Protein AF-A0A9P1ARS5-F1 (afdb_monomer_lite)

Structure (mmCIF, N/CA/C/O backbone):
data_AF-A0A9P1ARS5-F1
#
_entry.id   AF-A0A9P1ARS5-F1
#
loop_
_atom_site.group_PDB
_atom_site.id
_atom_site.type_symbol
_atom_site.label_atom_id
_atom_site.label_alt_id
_atom_site.label_comp_id
_atom_site.label_asym_id
_atom_site.label_entity_id
_atom_site.label_seq_id
_atom_site.pdbx_PDB_ins_code
_atom_site.Cartn_x
_atom_site.Cartn_y
_atom_site.Cartn_z
_atom_site.occupancy
_atom_site.B_iso_or_equiv
_atom_site.auth_seq_id
_atom_site.auth_comp_id
_atom_site.auth_asym_id
_atom_site.auth_atom_id
_atom_site.pdbx_PDB_model_num
ATOM 1 N N . MET A 1 1 ? -13.484 18.250 22.144 1.00 34.53 1 MET A N 1
ATOM 2 C CA . MET A 1 1 ? -13.835 17.539 20.893 1.00 34.53 1 MET A CA 1
ATOM 3 C C . MET A 1 1 ? -12.603 17.498 20.001 1.00 34.53 1 MET A C 1
ATOM 5 O O . MET A 1 1 ? -12.190 18.542 19.518 1.00 34.53 1 MET A O 1
ATOM 9 N N . ALA A 1 2 ? -11.962 16.338 19.836 1.00 40.31 2 ALA A N 1
ATOM 10 C CA . ALA A 1 2 ? -10.837 16.216 18.910 1.00 40.31 2 ALA A CA 1
ATOM 11 C C . ALA A 1 2 ? -11.367 16.295 17.470 1.00 40.31 2 ALA A C 1
ATOM 13 O O . ALA A 1 2 ? -12.234 15.512 17.083 1.00 40.31 2 ALA A O 1
ATOM 14 N N . SER A 1 3 ? -10.878 17.263 16.694 1.00 41.12 3 SER A N 1
ATOM 15 C CA . SER A 1 3 ? -11.172 17.363 15.264 1.00 41.12 3 SER A CA 1
ATOM 16 C C . SER A 1 3 ? -10.826 16.036 14.582 1.00 41.12 3 SER A C 1
ATOM 18 O O . SER A 1 3 ? -9.693 15.554 14.681 1.00 41.12 3 SER A O 1
ATOM 20 N N . LYS A 1 4 ? -11.801 15.426 13.894 1.00 56.38 4 LYS A N 1
ATOM 21 C CA . LYS A 1 4 ? -11.544 14.313 12.973 1.00 56.38 4 LYS A CA 1
ATOM 22 C C . LYS A 1 4 ? -10.653 14.853 11.854 1.00 56.38 4 LYS A C 1
ATOM 24 O O . LYS A 1 4 ? -11.154 15.392 10.874 1.00 56.38 4 LYS A O 1
ATOM 29 N N . LYS A 1 5 ? -9.332 14.717 12.001 1.00 65.06 5 LYS A N 1
ATOM 30 C CA . LYS A 1 5 ? -8.377 15.042 10.934 1.00 65.06 5 LYS A CA 1
ATOM 31 C C . LYS A 1 5 ? -8.768 14.262 9.677 1.00 65.06 5 LYS A C 1
ATOM 33 O O . LYS A 1 5 ? -8.827 13.028 9.733 1.00 65.06 5 LYS A O 1
ATOM 38 N N . ALA A 1 6 ? -9.054 14.994 8.602 1.00 78.81 6 ALA A N 1
ATOM 39 C CA . ALA A 1 6 ? -9.419 14.455 7.300 1.00 78.81 6 ALA A CA 1
ATOM 40 C C . ALA A 1 6 ? -8.295 13.572 6.734 1.00 78.81 6 ALA A C 1
ATOM 42 O O . ALA A 1 6 ? -7.117 13.788 7.031 1.00 78.81 6 ALA A O 1
ATOM 43 N N . ILE A 1 7 ? -8.670 12.559 5.952 1.00 84.50 7 ILE A N 1
ATOM 44 C CA . ILE A 1 7 ? -7.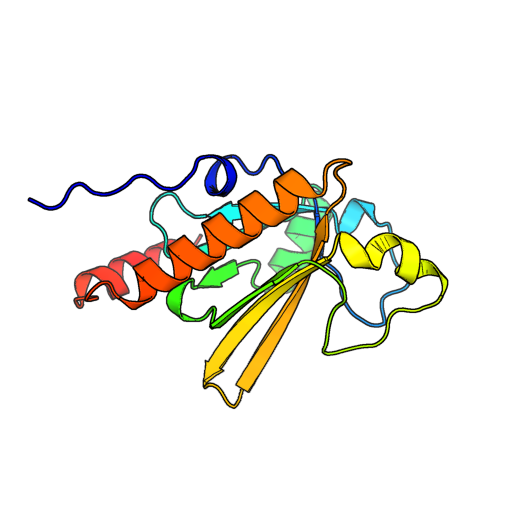714 11.709 5.235 1.00 84.50 7 ILE A CA 1
ATOM 45 C C . ILE A 1 7 ? -7.074 12.565 4.125 1.00 84.50 7 ILE A C 1
ATOM 47 O O . ILE A 1 7 ? -7.814 13.267 3.433 1.00 84.50 7 ILE A O 1
ATOM 51 N N . PRO A 1 8 ? -5.739 12.540 3.951 1.00 87.62 8 PRO A N 1
ATOM 52 C CA . PRO A 1 8 ? -5.079 13.213 2.834 1.00 87.62 8 PRO A CA 1
ATOM 53 C C . PRO A 1 8 ? -5.695 12.823 1.484 1.00 87.62 8 PRO A C 1
ATOM 55 O O . PRO A 1 8 ? -5.930 11.639 1.241 1.00 87.62 8 PRO A O 1
ATOM 58 N N . SER A 1 9 ? -5.927 13.798 0.599 1.00 87.94 9 SER A N 1
ATOM 59 C CA . SER A 1 9 ? -6.602 13.565 -0.689 1.00 87.94 9 SER A CA 1
ATOM 60 C C . SER A 1 9 ? -5.876 12.545 -1.562 1.00 87.94 9 SER A C 1
ATOM 62 O O . SER A 1 9 ? -6.539 11.687 -2.139 1.00 87.94 9 SER A O 1
ATOM 64 N N . CYS A 1 10 ? -4.536 12.558 -1.538 1.00 89.19 10 CYS A N 1
ATOM 65 C CA . CYS A 1 10 ? -3.681 11.617 -2.266 1.00 89.19 10 CYS A CA 1
ATOM 66 C C . CYS A 1 10 ? -3.937 10.144 -1.913 1.00 89.19 10 CYS A C 1
ATOM 68 O O . CYS A 1 10 ? -3.546 9.255 -2.661 1.00 89.19 10 CYS A O 1
ATOM 70 N N . LEU A 1 11 ? -4.574 9.870 -0.769 1.00 90.50 11 LEU A N 1
ATOM 71 C CA . LEU A 1 11 ? -4.960 8.524 -0.360 1.00 90.50 11 LEU A CA 1
ATOM 72 C C . LEU A 1 11 ? -6.383 8.152 -0.791 1.00 90.50 11 LEU A C 1
ATOM 74 O O . LEU A 1 11 ? -6.717 6.975 -0.766 1.00 90.50 11 LEU A O 1
ATOM 78 N N . THR A 1 12 ? -7.243 9.106 -1.150 1.00 89.38 12 THR A N 1
ATOM 79 C CA . THR A 1 12 ? -8.661 8.846 -1.465 1.00 89.38 12 THR A CA 1
ATOM 80 C C . THR A 1 12 ? -9.003 9.039 -2.939 1.00 89.38 12 THR A C 1
ATOM 82 O O . THR A 1 12 ? -9.924 8.398 -3.438 1.00 89.38 12 THR A O 1
ATOM 85 N N . ASP A 1 13 ? -8.283 9.901 -3.653 1.00 86.12 13 ASP A N 1
ATOM 86 C CA . ASP A 1 13 ? -8.558 10.230 -5.057 1.00 86.12 13 ASP A CA 1
ATOM 87 C C . ASP A 1 13 ? -8.230 9.082 -6.035 1.00 86.12 13 ASP A C 1
ATOM 89 O O . ASP A 1 13 ? -8.875 8.942 -7.076 1.00 86.12 13 ASP A O 1
ATOM 93 N N . GLY A 1 14 ? -7.294 8.200 -5.669 1.00 81.12 14 GLY A N 1
A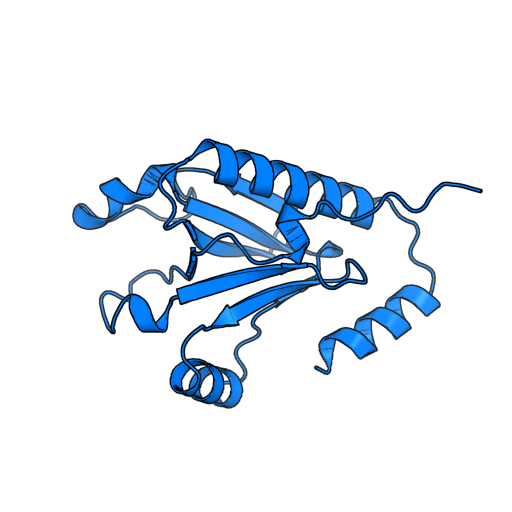TOM 94 C CA . GLY A 1 14 ? -6.829 7.112 -6.528 1.00 81.12 14 GLY A CA 1
ATOM 95 C C . GLY A 1 14 ? -6.100 7.610 -7.775 1.00 81.12 14 GLY A C 1
ATOM 96 O O . GLY A 1 14 ? -6.144 6.945 -8.814 1.00 81.12 14 GLY A O 1
ATOM 97 N N . GLU A 1 15 ? -5.473 8.787 -7.709 1.00 85.75 15 GLU A N 1
ATOM 98 C CA . GLU A 1 15 ? -4.774 9.378 -8.853 1.00 85.75 15 GLU A CA 1
ATOM 99 C C . GLU A 1 15 ? -3.527 8.584 -9.242 1.00 85.75 15 GLU A C 1
ATOM 101 O O . GLU A 1 15 ? -3.257 8.380 -10.436 1.00 85.75 15 GLU A O 1
ATOM 106 N N . LEU A 1 16 ? -2.790 8.093 -8.241 1.00 88.88 16 LEU A N 1
ATOM 107 C CA . LEU A 1 16 ? -1.575 7.326 -8.468 1.00 88.88 16 LEU A CA 1
ATOM 108 C C . LEU A 1 16 ? -1.901 5.965 -9.087 1.00 88.88 16 LEU A C 1
ATOM 110 O O . LEU A 1 16 ? -2.764 5.209 -8.631 1.00 88.88 16 LEU A O 1
ATOM 114 N N . ARG A 1 17 ? -1.177 5.657 -10.164 1.00 90.81 17 ARG A N 1
ATOM 115 C CA . ARG A 1 17 ? -1.333 4.422 -10.931 1.00 90.81 17 ARG A CA 1
ATOM 116 C C . ARG A 1 17 ? -0.172 3.506 -10.633 1.00 90.81 17 ARG A C 1
ATOM 118 O O . ARG A 1 17 ? 0.987 3.911 -10.725 1.00 90.81 17 ARG A O 1
ATOM 125 N N . PHE A 1 18 ? -0.509 2.263 -10.362 1.00 92.06 18 PHE A N 1
ATOM 126 C CA . PHE A 1 18 ? 0.453 1.227 -10.068 1.00 92.06 18 PHE A CA 1
ATOM 127 C C . PHE A 1 18 ? 0.182 0.027 -10.957 1.00 92.06 18 PHE A C 1
ATOM 129 O O . PHE A 1 18 ? -0.924 -0.123 -11.474 1.00 92.06 18 PHE A O 1
ATOM 136 N N . PHE A 1 19 ? 1.153 -0.862 -11.090 1.00 88.94 19 PHE A N 1
ATOM 137 C CA . PHE A 1 19 ? 0.826 -2.258 -11.337 1.00 88.94 19 PHE A CA 1
ATOM 138 C C . PHE A 1 19 ? 1.105 -3.081 -10.085 1.00 88.94 19 PHE A C 1
ATOM 140 O O . PHE A 1 19 ? 2.082 -2.826 -9.379 1.00 88.94 19 PHE A O 1
ATOM 147 N N . LYS A 1 20 ? 0.231 -4.042 -9.785 1.00 89.00 20 LYS A N 1
ATOM 148 C CA . LYS A 1 20 ? 0.466 -5.000 -8.702 1.00 89.00 20 LYS A CA 1
ATOM 149 C C . LYS A 1 20 ? 1.534 -5.991 -9.162 1.00 89.00 20 LYS A C 1
ATOM 151 O O . LYS A 1 20 ? 1.370 -6.634 -10.199 1.00 89.00 20 LYS A O 1
ATOM 156 N N . TYR A 1 21 ? 2.634 -6.063 -8.423 1.00 86.94 21 TYR A N 1
ATOM 157 C CA . TYR A 1 21 ? 3.755 -6.941 -8.736 1.00 86.94 21 TYR A CA 1
ATOM 158 C C . TYR A 1 21 ? 3.557 -8.294 -8.040 1.00 86.94 21 TYR A C 1
ATOM 160 O O . TYR A 1 21 ? 3.228 -8.350 -6.855 1.00 86.94 21 TYR A O 1
ATOM 168 N N . GLU A 1 22 ? 3.735 -9.377 -8.794 1.00 79.94 22 GLU A N 1
ATOM 169 C CA . GLU A 1 22 ? 3.638 -10.762 -8.326 1.00 79.94 22 GLU A CA 1
ATOM 170 C C . GLU A 1 22 ? 4.889 -11.504 -8.799 1.00 79.94 22 GLU A C 1
ATOM 172 O O . GLU A 1 22 ? 5.133 -11.590 -10.007 1.00 79.94 22 GLU A O 1
ATOM 177 N N . ASP A 1 23 ? 5.679 -12.000 -7.847 1.00 64.69 23 ASP A N 1
ATOM 178 C CA . ASP A 1 23 ? 6.953 -12.666 -8.114 1.00 64.69 23 ASP A CA 1
ATOM 179 C C . ASP A 1 23 ? 6.785 -13.852 -9.085 1.00 64.69 23 ASP A C 1
ATOM 181 O O . ASP A 1 23 ? 5.772 -14.556 -9.074 1.00 64.69 23 ASP A O 1
ATOM 185 N N . GLY A 1 24 ? 7.751 -14.033 -9.983 1.00 54.62 24 GLY A N 1
ATOM 186 C CA . GLY A 1 24 ? 7.773 -15.122 -10.964 1.00 54.62 24 GLY A CA 1
ATOM 187 C C . GLY A 1 24 ? 6.759 -15.034 -12.115 1.00 54.62 24 GLY A C 1
ATOM 188 O O . GLY A 1 24 ? 6.799 -15.869 -13.020 1.00 54.62 24 GLY A O 1
ATOM 189 N N . THR A 1 25 ? 5.872 -14.032 -12.158 1.00 53.47 25 THR A N 1
ATOM 190 C CA . THR A 1 25 ? 4.903 -13.886 -13.261 1.00 53.47 25 THR A CA 1
ATOM 191 C C . THR A 1 25 ? 5.421 -12.974 -14.374 1.00 53.47 25 THR A C 1
ATOM 193 O O . THR A 1 25 ? 4.997 -11.829 -14.531 1.00 53.47 25 THR A O 1
ATOM 196 N N . ASN A 1 26 ? 6.278 -13.531 -15.234 1.00 49.25 26 ASN A N 1
ATOM 197 C CA . ASN A 1 26 ? 6.684 -12.909 -16.505 1.00 49.25 26 ASN A CA 1
ATOM 198 C C . ASN A 1 26 ? 5.545 -12.812 -17.545 1.00 49.25 26 ASN A C 1
ATOM 200 O O . ASN A 1 26 ? 5.753 -12.350 -18.666 1.00 49.25 26 ASN A O 1
ATOM 204 N N . SER A 1 27 ? 4.339 -13.271 -17.220 1.00 48.69 27 SER A N 1
ATOM 205 C CA . SER A 1 27 ? 3.300 -13.566 -18.198 1.00 48.69 27 SER A CA 1
ATOM 206 C C . SER A 1 27 ? 2.015 -12.771 -17.951 1.00 48.69 27 SER A C 1
ATOM 208 O O . SER A 1 27 ? 1.546 -12.614 -16.825 1.00 48.69 27 SER A O 1
ATOM 210 N N . MET A 1 28 ? 1.467 -12.302 -19.075 1.00 46.25 28 MET A N 1
ATOM 211 C CA . MET A 1 28 ? 0.263 -11.492 -19.292 1.00 46.25 28 MET A CA 1
ATOM 212 C C . MET A 1 28 ? 0.399 -9.992 -19.007 1.00 46.25 28 MET A C 1
ATOM 214 O O . MET A 1 28 ? 0.555 -9.557 -17.870 1.00 46.25 28 MET A O 1
ATOM 218 N N . SER A 1 29 ? 0.370 -9.233 -20.113 1.00 56.50 29 SER A N 1
ATOM 219 C CA . SER A 1 29 ? 0.028 -7.812 -20.250 1.00 56.50 29 SER A CA 1
ATOM 220 C C . SER A 1 29 ? 0.115 -6.989 -18.958 1.00 56.50 29 SER A C 1
ATOM 222 O O . SER A 1 29 ? -0.745 -7.054 -18.083 1.00 56.50 29 SER A O 1
ATOM 224 N N . ARG A 1 30 ? 1.117 -6.101 -18.867 1.00 60.69 30 ARG A N 1
ATOM 225 C CA . ARG A 1 30 ? 1.231 -5.106 -17.778 1.00 60.69 30 ARG A CA 1
ATOM 226 C C . ARG A 1 30 ? -0.055 -4.286 -17.574 1.00 60.69 30 ARG A C 1
ATOM 228 O O . ARG A 1 30 ? -0.252 -3.737 -16.492 1.00 60.69 30 ARG A O 1
ATOM 235 N N . LEU A 1 31 ? -0.914 -4.195 -18.596 1.00 61.03 31 LEU A N 1
ATOM 236 C CA . LEU A 1 31 ? -2.196 -3.495 -18.525 1.00 61.03 31 LEU A CA 1
ATOM 237 C C . LEU A 1 31 ? -3.213 -4.219 -17.639 1.00 61.03 31 LEU A C 1
ATOM 239 O O . LEU A 1 31 ? -4.030 -3.563 -17.001 1.00 61.03 31 LEU A O 1
ATOM 243 N N . ASP A 1 32 ? -3.117 -5.538 -17.536 1.00 66.25 32 ASP A N 1
ATOM 244 C CA . ASP A 1 32 ? -4.056 -6.368 -16.783 1.00 66.25 32 ASP A CA 1
ATOM 245 C C . ASP A 1 32 ? -3.764 -6.263 -15.279 1.00 66.25 32 ASP A C 1
ATOM 247 O O . ASP A 1 32 ? -4.642 -6.418 -14.436 1.00 66.25 32 ASP A O 1
ATOM 251 N N . LYS A 1 33 ? -2.525 -5.899 -14.929 1.00 75.12 33 LYS A N 1
ATOM 252 C CA . LYS A 1 33 ? -2.066 -5.695 -13.550 1.00 75.12 33 LYS A CA 1
ATOM 253 C C . LYS A 1 33 ? -2.190 -4.240 -13.079 1.00 75.12 33 LYS A C 1
ATOM 255 O O . LYS A 1 33 ? -1.811 -3.948 -11.946 1.00 75.12 33 LYS A O 1
ATOM 260 N N . LEU A 1 34 ? -2.707 -3.328 -13.915 1.00 86.88 34 LEU A N 1
ATOM 261 C CA . LEU A 1 34 ? -2.898 -1.912 -13.573 1.00 86.88 34 LEU A CA 1
ATOM 262 C C . LEU A 1 34 ? -3.948 -1.742 -12.478 1.00 86.88 34 LEU A C 1
ATOM 264 O O . LEU A 1 34 ? -5.120 -2.081 -12.662 1.00 86.88 34 LEU A O 1
ATOM 268 N N . VAL A 1 35 ? -3.539 -1.105 -11.388 1.00 90.19 35 VAL A N 1
ATOM 269 C CA . VAL A 1 35 ? -4.381 -0.827 -10.233 1.00 90.19 35 VAL A CA 1
ATOM 270 C C . VAL A 1 35 ? -4.264 0.624 -9.771 1.00 90.19 35 VAL A C 1
ATOM 272 O O . VAL A 1 35 ? -3.269 1.313 -10.011 1.00 90.19 35 VAL A O 1
ATOM 275 N N . ARG A 1 36 ? -5.306 1.090 -9.085 1.00 90.88 36 ARG A N 1
ATOM 276 C CA . ARG A 1 36 ? -5.307 2.344 -8.322 1.00 90.88 36 ARG A CA 1
ATOM 277 C C . ARG A 1 36 ? -5.527 2.022 -6.859 1.00 90.88 36 ARG A C 1
ATOM 279 O O . ARG A 1 36 ? -6.465 1.289 -6.555 1.00 90.88 36 ARG A O 1
ATOM 286 N N . LEU A 1 37 ? -4.664 2.547 -5.996 1.00 92.19 37 LEU A N 1
ATOM 287 C CA . LEU A 1 37 ? -4.742 2.357 -4.550 1.00 92.19 37 LEU A CA 1
ATOM 288 C C . LEU A 1 37 ? -5.553 3.491 -3.932 1.00 92.19 37 LEU A C 1
ATOM 290 O O . LEU A 1 37 ? -5.347 4.653 -4.275 1.00 92.19 37 LEU A O 1
ATOM 294 N N . GLN A 1 38 ? -6.461 3.144 -3.026 1.00 92.25 38 GLN A N 1
ATOM 295 C CA . GLN A 1 38 ? -7.338 4.089 -2.346 1.00 92.25 38 GLN A CA 1
ATOM 296 C C . GLN A 1 38 ? -7.615 3.642 -0.909 1.00 92.25 38 GLN A C 1
ATOM 298 O O . GLN A 1 38 ? -7.623 2.455 -0.586 1.00 92.25 38 GLN A O 1
ATOM 303 N N . ILE A 1 39 ? -7.883 4.613 -0.048 1.00 90.06 39 ILE A N 1
ATOM 304 C CA . ILE A 1 39 ? -8.385 4.426 1.305 1.00 90.06 39 ILE A CA 1
ATOM 305 C C . ILE A 1 39 ? -9.896 4.631 1.296 1.00 90.06 39 ILE A C 1
ATOM 307 O O . ILE A 1 39 ? -10.413 5.544 0.650 1.00 90.06 39 ILE A O 1
ATOM 311 N N . ASP A 1 40 ? -10.615 3.772 2.015 1.00 82.75 40 ASP A N 1
ATOM 312 C CA . ASP A 1 40 ? -12.060 3.929 2.196 1.00 82.75 40 ASP A CA 1
ATOM 313 C C . ASP A 1 40 ? -12.379 5.252 2.929 1.00 82.75 40 ASP A C 1
ATOM 315 O O . ASP A 1 40 ? -11.642 5.632 3.846 1.00 82.75 40 ASP A O 1
ATOM 319 N N . PRO A 1 41 ? -13.471 5.974 2.589 1.00 77.88 41 PRO A N 1
ATOM 320 C CA . PRO A 1 41 ? -13.843 7.213 3.278 1.00 77.88 41 PRO A CA 1
ATOM 321 C C . PRO A 1 41 ? -13.941 7.066 4.802 1.00 77.88 41 PRO A C 1
ATOM 323 O O . PRO A 1 41 ? -13.766 8.039 5.539 1.00 77.88 41 PRO A O 1
ATOM 326 N N . LYS A 1 42 ? -14.198 5.846 5.295 1.00 80.44 42 LYS A N 1
ATOM 327 C CA . LYS A 1 42 ? -13.874 5.463 6.668 1.00 80.44 42 LYS A CA 1
ATOM 328 C C . LYS A 1 42 ? -12.558 4.679 6.623 1.00 80.44 42 LYS A C 1
ATOM 330 O O . LYS A 1 42 ? -12.532 3.625 6.005 1.00 80.44 42 LYS A O 1
ATOM 335 N N . PRO A 1 43 ? -11.478 5.125 7.287 1.00 79.25 43 PRO A N 1
ATOM 336 C CA . PRO A 1 43 ? -10.135 4.579 7.086 1.00 79.25 43 PRO A CA 1
ATOM 337 C C . PRO A 1 43 ? -9.970 3.208 7.762 1.00 79.25 43 PRO A C 1
ATOM 339 O O . PRO A 1 43 ? -9.281 3.054 8.765 1.00 79.25 43 PRO A O 1
ATOM 342 N N . TYR A 1 44 ? -10.651 2.195 7.239 1.00 85.12 44 TYR A N 1
ATOM 343 C CA . TYR A 1 44 ? -10.585 0.817 7.711 1.00 85.12 44 TYR A CA 1
ATOM 344 C C . TYR A 1 44 ? -9.695 -0.028 6.815 1.00 85.12 44 TYR A C 1
ATOM 346 O O . TYR A 1 44 ? -9.006 -0.927 7.304 1.00 85.12 44 TYR A O 1
ATOM 354 N N . ILE A 1 45 ? -9.727 0.252 5.512 1.00 90.44 45 ILE A N 1
ATOM 355 C CA . ILE A 1 45 ? -9.044 -0.528 4.491 1.00 90.44 45 ILE A CA 1
ATOM 356 C C . ILE A 1 45 ? -8.279 0.373 3.526 1.00 90.44 45 ILE A C 1
ATOM 358 O O . ILE A 1 45 ? -8.755 1.438 3.132 1.00 90.44 45 ILE A O 1
ATOM 362 N N . LEU A 1 46 ? -7.106 -0.109 3.135 1.00 93.62 46 LEU A N 1
ATOM 363 C CA . LEU A 1 46 ? -6.472 0.190 1.862 1.00 93.62 46 LEU A CA 1
ATOM 364 C C . LEU A 1 46 ? -7.016 -0.819 0.856 1.00 93.62 46 LEU A C 1
ATOM 366 O O . LEU A 1 46 ? -6.936 -2.016 1.108 1.00 93.62 46 LEU A O 1
ATOM 370 N N . TYR A 1 47 ? -7.553 -0.369 -0.265 1.00 91.69 47 TYR A N 1
ATOM 371 C CA . TYR A 1 47 ? -8.018 -1.243 -1.333 1.00 91.69 47 TYR A CA 1
ATOM 372 C C . TYR A 1 47 ? -7.428 -0.818 -2.667 1.00 91.69 47 TYR A C 1
ATOM 374 O O . TYR A 1 47 ? -6.944 0.304 -2.829 1.00 91.69 47 TYR A O 1
ATOM 382 N N . TRP A 1 48 ? -7.460 -1.729 -3.630 1.00 90.94 48 TRP A N 1
ATOM 383 C CA . TRP A 1 48 ? -7.078 -1.429 -4.995 1.00 90.94 48 TRP A CA 1
ATOM 384 C C . TRP A 1 48 ? -8.099 -1.962 -5.983 1.00 90.94 48 TRP A C 1
ATOM 386 O O . TRP A 1 48 ? -8.732 -2.995 -5.777 1.00 90.94 48 TRP A O 1
ATOM 396 N N . ARG A 1 49 ? -8.270 -1.229 -7.080 1.00 84.31 49 ARG A N 1
ATOM 397 C CA . ARG A 1 49 ? -9.176 -1.613 -8.165 1.00 84.31 49 ARG A CA 1
ATOM 398 C C . ARG A 1 49 ? -8.392 -1.783 -9.448 1.00 84.31 49 ARG A C 1
ATOM 400 O O . ARG A 1 49 ? -7.640 -0.883 -9.826 1.00 84.31 49 ARG A O 1
ATOM 407 N N . TYR A 1 50 ? -8.594 -2.920 -10.107 1.00 82.50 50 TYR A N 1
ATOM 408 C CA . TYR A 1 50 ? -8.080 -3.153 -11.450 1.00 82.50 50 TYR A CA 1
ATOM 409 C C . TYR A 1 50 ? -8.790 -2.229 -12.438 1.00 82.50 50 TYR A C 1
ATOM 411 O O . TYR A 1 50 ? -10.003 -2.026 -12.356 1.00 82.50 50 TYR A O 1
ATOM 419 N N . LYS A 1 51 ? -8.029 -1.640 -13.366 1.00 74.62 51 LYS A N 1
ATOM 420 C CA . LYS A 1 51 ? -8.606 -0.784 -14.413 1.00 74.62 51 LYS A CA 1
ATOM 421 C C . LYS A 1 51 ? -9.426 -1.603 -15.415 1.00 74.62 51 LYS A C 1
ATOM 423 O O . LYS A 1 51 ? -10.449 -1.125 -15.905 1.00 74.62 51 LYS A O 1
ATOM 428 N N . ASP A 1 52 ? -8.959 -2.806 -15.733 1.00 74.88 52 ASP A N 1
ATOM 429 C CA . ASP A 1 52 ? -9.624 -3.698 -16.673 1.00 74.88 52 ASP A CA 1
ATOM 430 C C . ASP A 1 52 ? -10.799 -4.426 -15.997 1.00 74.88 52 ASP A C 1
ATOM 432 O O . ASP A 1 52 ? -10.637 -5.100 -14.977 1.00 74.88 52 ASP A O 1
ATOM 436 N N . LYS A 1 53 ? -11.999 -4.290 -16.577 1.00 71.19 53 LYS A N 1
ATOM 437 C CA . LYS A 1 53 ? -13.233 -4.904 -16.065 1.00 71.19 53 LYS A CA 1
ATOM 438 C C . LYS A 1 53 ? -13.233 -6.429 -16.191 1.00 71.19 53 LYS A C 1
ATOM 440 O O . LYS A 1 53 ? -13.852 -7.089 -15.360 1.00 71.19 53 LYS A O 1
ATOM 445 N N . MET A 1 54 ? -12.584 -6.986 -17.212 1.00 74.19 54 MET A N 1
ATOM 446 C CA . MET A 1 54 ? -12.473 -8.435 -17.392 1.00 74.19 54 MET A CA 1
ATOM 447 C C . MET A 1 54 ? -11.533 -9.026 -16.349 1.00 74.19 54 MET A C 1
ATOM 449 O O . MET A 1 54 ? -11.873 -10.029 -15.727 1.00 74.19 54 MET A O 1
ATOM 453 N N . VAL A 1 55 ? -10.407 -8.358 -16.086 1.00 70.38 55 VAL A N 1
ATOM 454 C CA . VAL A 1 55 ? -9.480 -8.778 -15.027 1.00 70.38 55 VAL A CA 1
ATOM 455 C C . VAL A 1 55 ? -10.128 -8.638 -13.660 1.00 70.38 55 VAL A C 1
ATOM 457 O O . VAL A 1 55 ? -10.046 -9.562 -12.860 1.00 70.38 55 VAL A O 1
ATOM 460 N N . PHE A 1 56 ? -10.834 -7.531 -13.406 1.00 68.00 56 PHE A N 1
ATOM 461 C CA . PHE A 1 56 ? -11.599 -7.360 -12.175 1.00 68.00 56 PHE A CA 1
ATOM 462 C C . PHE A 1 56 ? -12.570 -8.527 -11.954 1.00 68.00 56 PHE A C 1
ATOM 464 O O . PHE A 1 56 ? -12.505 -9.163 -10.909 1.00 68.00 56 PHE A O 1
ATOM 471 N N . LYS A 1 57 ? -13.386 -8.877 -12.960 1.00 66.69 57 LYS A N 1
ATOM 472 C CA . LYS A 1 57 ? -14.315 -10.015 -12.878 1.00 66.69 57 LYS A CA 1
ATOM 473 C C . LYS A 1 57 ? -13.598 -11.348 -12.675 1.00 66.69 57 LYS A C 1
ATOM 475 O O . LYS A 1 57 ? -14.023 -12.137 -11.843 1.00 66.69 57 LYS A O 1
ATOM 480 N N . ALA A 1 58 ? -12.515 -11.610 -13.404 1.00 68.06 58 ALA A N 1
ATOM 481 C CA . ALA A 1 58 ? -11.749 -12.847 -13.253 1.00 68.06 58 ALA A CA 1
ATOM 482 C C . ALA A 1 58 ? -11.141 -12.978 -11.845 1.00 68.06 58 ALA A C 1
ATOM 484 O O . ALA A 1 58 ? -11.167 -14.054 -11.253 1.00 68.06 58 ALA A O 1
ATOM 485 N N . LYS A 1 59 ? -10.640 -11.870 -11.291 1.00 68.12 59 LYS A N 1
ATOM 486 C CA . LYS A 1 59 ? -10.040 -11.799 -9.953 1.00 68.12 59 LYS A CA 1
ATOM 487 C C . LYS A 1 59 ? -11.077 -11.858 -8.827 1.00 68.12 59 LYS A C 1
ATOM 489 O O . LYS A 1 59 ? -10.812 -12.422 -7.766 1.00 68.12 59 LYS A O 1
ATOM 494 N N . GLU A 1 60 ? -12.263 -11.307 -9.063 1.00 65.69 60 GLU A N 1
ATOM 495 C CA . GLU A 1 60 ? -13.426 -11.434 -8.183 1.00 65.69 60 GLU A CA 1
ATOM 496 C C . GLU A 1 60 ? -13.921 -12.888 -8.146 1.00 65.69 60 GLU A C 1
ATOM 498 O O . GLU A 1 60 ? -14.083 -13.454 -7.067 1.00 65.69 60 GLU A O 1
ATOM 503 N N . LEU A 1 61 ? -14.031 -13.538 -9.311 1.00 59.94 61 LEU A N 1
ATOM 504 C CA . LEU A 1 61 ? -14.348 -14.968 -9.427 1.00 59.94 61 LEU A CA 1
ATOM 505 C C . LEU A 1 61 ? -13.299 -15.860 -8.747 1.00 59.94 61 LEU A C 1
ATOM 507 O O . LEU A 1 61 ? -13.644 -16.913 -8.213 1.00 59.94 61 LEU A O 1
ATOM 511 N N . SER A 1 62 ? -12.030 -15.441 -8.718 1.00 60.81 62 SER A N 1
ATOM 512 C CA . SER A 1 62 ? -10.963 -16.155 -8.008 1.00 60.81 62 SER A CA 1
ATOM 513 C C . SER A 1 62 ? -10.885 -15.834 -6.508 1.00 60.81 62 SER A C 1
ATOM 515 O O . SER A 1 62 ? -9.921 -16.241 -5.859 1.00 60.81 62 SER A O 1
ATOM 517 N N . ASN A 1 63 ? -11.855 -15.103 -5.942 1.00 64.88 63 ASN A N 1
ATOM 518 C CA . ASN A 1 63 ? -11.883 -14.675 -4.536 1.00 64.88 63 ASN A CA 1
ATOM 519 C C . ASN A 1 63 ? -10.608 -13.934 -4.078 1.00 64.88 63 ASN A C 1
ATOM 521 O O . ASN A 1 63 ? -10.220 -14.002 -2.904 1.00 64.88 63 ASN A O 1
ATOM 525 N N . GLU A 1 64 ? -9.926 -13.221 -4.982 1.00 71.88 64 GLU A N 1
ATOM 526 C CA . GLU A 1 64 ? -8.725 -12.480 -4.604 1.00 71.88 64 GLU A CA 1
ATOM 527 C C . GLU A 1 64 ? -9.102 -11.234 -3.791 1.00 71.88 64 GLU A C 1
ATOM 529 O O . GLU A 1 64 ? -9.794 -10.331 -4.264 1.00 71.88 64 GLU A O 1
ATOM 534 N N . LYS A 1 65 ? -8.620 -11.163 -2.545 1.00 77.25 65 LYS A N 1
ATOM 535 C CA . LYS A 1 65 ? -8.844 -10.000 -1.679 1.00 77.25 65 LYS A CA 1
ATOM 536 C C . LYS A 1 65 ? -8.006 -8.819 -2.156 1.00 77.25 65 LYS A C 1
ATOM 538 O O . LYS A 1 65 ? -6.806 -8.765 -1.896 1.00 77.25 65 LYS A O 1
ATOM 543 N N . ASN A 1 66 ? -8.668 -7.843 -2.769 1.00 86.94 66 ASN A N 1
ATOM 544 C CA . ASN A 1 66 ? -8.046 -6.613 -3.261 1.00 86.94 66 ASN A CA 1
ATOM 545 C C . ASN A 1 66 ? -8.003 -5.490 -2.213 1.00 86.94 66 ASN A C 1
ATOM 547 O O . ASN A 1 66 ? -8.170 -4.312 -2.529 1.00 86.94 66 ASN A O 1
ATOM 551 N N . TYR A 1 67 ? -7.841 -5.863 -0.944 1.00 90.38 67 TYR A N 1
ATOM 552 C CA . TYR A 1 67 ? -7.806 -4.926 0.168 1.00 90.38 67 TYR A CA 1
ATOM 553 C C . TYR A 1 67 ? -6.978 -5.450 1.344 1.00 90.38 67 TYR A C 1
ATOM 555 O O . TYR A 1 67 ? -6.814 -6.654 1.549 1.00 90.38 67 TYR A O 1
ATOM 563 N N . LEU A 1 68 ? -6.498 -4.515 2.157 1.00 92.25 68 LEU A N 1
ATOM 564 C CA . LEU A 1 68 ? -5.781 -4.722 3.404 1.00 92.25 68 LEU A CA 1
ATOM 565 C C . LEU A 1 68 ? -6.405 -3.845 4.483 1.00 92.25 68 LEU A C 1
ATOM 567 O O . LEU A 1 68 ? -6.636 -2.657 4.278 1.00 92.25 68 LEU A O 1
ATOM 571 N N . TYR A 1 69 ? -6.649 -4.412 5.660 1.00 91.25 69 TYR A N 1
ATOM 572 C CA . TYR A 1 69 ? -7.057 -3.609 6.809 1.00 91.25 69 TYR A CA 1
ATOM 573 C C . TYR A 1 69 ? -5.884 -2.780 7.317 1.00 91.25 69 TYR A C 1
ATOM 575 O O . TYR A 1 69 ? -4.811 -3.333 7.553 1.00 91.25 69 TYR A O 1
ATOM 583 N N . LEU A 1 70 ? -6.108 -1.488 7.565 1.00 92.38 70 LEU A N 1
ATOM 584 C CA . LEU A 1 70 ? -5.043 -0.584 8.010 1.00 92.38 70 LEU A CA 1
ATOM 585 C C . LEU A 1 70 ? -4.412 -1.033 9.331 1.00 92.38 70 LEU A C 1
ATOM 587 O O . LEU A 1 70 ? -3.198 -0.979 9.480 1.00 92.38 70 LEU A O 1
ATOM 591 N N . GLU A 1 71 ? -5.205 -1.580 10.257 1.00 89.88 71 GLU A N 1
ATOM 592 C CA . GLU A 1 71 ? -4.698 -2.123 11.529 1.00 89.88 71 GLU A CA 1
ATOM 593 C C . GLU A 1 71 ? -3.674 -3.259 11.341 1.00 89.88 71 GLU A C 1
ATOM 595 O O . GLU A 1 71 ? -2.854 -3.509 12.220 1.00 89.88 71 GLU A O 1
ATOM 600 N N . ARG A 1 72 ? -3.740 -3.971 10.207 1.00 91.94 72 ARG A N 1
ATOM 601 C CA 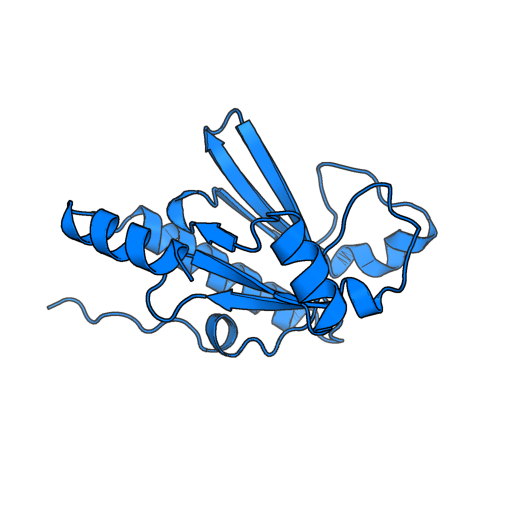. ARG A 1 72 ? -2.883 -5.122 9.907 1.00 91.94 72 ARG A CA 1
ATOM 602 C C . ARG A 1 72 ? -1.635 -4.730 9.135 1.00 91.94 72 ARG A C 1
ATOM 604 O O . ARG A 1 72 ? -0.785 -5.587 8.924 1.00 91.94 72 ARG A O 1
ATOM 611 N N . ILE A 1 73 ? -1.519 -3.474 8.707 1.00 95.38 73 ILE A N 1
ATOM 612 C CA . ILE A 1 73 ? -0.320 -2.957 8.050 1.00 95.38 73 ILE A CA 1
ATOM 613 C C . ILE A 1 73 ? 0.698 -2.619 9.136 1.00 95.38 73 ILE A C 1
ATOM 615 O O . ILE A 1 73 ? 0.427 -1.824 10.033 1.00 95.38 73 ILE A O 1
ATOM 619 N N . TYR A 1 74 ? 1.860 -3.255 9.091 1.00 94.31 74 TYR A N 1
ATOM 620 C CA . TYR A 1 74 ? 2.974 -2.993 9.998 1.00 94.31 74 TYR A CA 1
ATOM 621 C C . TYR A 1 74 ? 3.875 -1.885 9.475 1.00 94.31 74 TYR A C 1
ATOM 623 O O . TYR A 1 74 ? 4.315 -1.057 10.268 1.00 94.31 74 TYR A O 1
ATOM 631 N N . ASP A 1 75 ? 4.108 -1.867 8.165 1.00 95.75 75 ASP A N 1
ATOM 632 C CA . ASP A 1 75 ? 5.094 -0.997 7.540 1.00 95.75 75 ASP A CA 1
ATOM 633 C C . ASP A 1 75 ? 4.722 -0.690 6.081 1.00 95.75 75 ASP A C 1
ATOM 635 O O . ASP A 1 75 ? 4.004 -1.462 5.436 1.00 95.75 75 ASP A O 1
ATOM 639 N N . VAL A 1 76 ? 5.201 0.443 5.573 1.00 96.69 76 VAL A N 1
ATOM 640 C CA . VAL A 1 76 ? 5.035 0.883 4.182 1.00 96.69 76 VAL A CA 1
ATOM 641 C C . VAL A 1 76 ? 6.380 1.410 3.702 1.00 96.69 76 VAL A C 1
ATOM 643 O O . VAL A 1 76 ? 6.930 2.333 4.294 1.00 96.69 76 VAL A O 1
ATOM 646 N N . ARG A 1 77 ? 6.920 0.809 2.641 1.00 95.81 77 ARG A N 1
ATOM 647 C CA . ARG A 1 77 ? 8.277 1.081 2.151 1.00 95.81 77 ARG A CA 1
ATOM 648 C C . ARG A 1 77 ? 8.254 1.534 0.705 1.00 95.81 77 ARG A C 1
ATOM 650 O O . ARG A 1 77 ? 7.459 1.021 -0.080 1.00 95.81 77 ARG A O 1
ATOM 657 N N . VAL A 1 78 ? 9.178 2.424 0.357 1.00 95.50 78 VAL A N 1
ATOM 658 C CA . VAL A 1 78 ? 9.448 2.837 -1.023 1.00 95.50 78 VAL A CA 1
ATOM 659 C C . VAL A 1 78 ? 10.867 2.438 -1.408 1.00 95.50 78 VAL A C 1
ATOM 661 O O . VAL A 1 78 ? 11.777 2.521 -0.584 1.00 95.50 78 VAL A O 1
ATOM 664 N N . GLY A 1 79 ? 11.055 2.016 -2.656 1.00 92.25 79 GLY A N 1
ATOM 665 C CA . GLY A 1 79 ? 12.348 1.593 -3.191 1.00 92.25 79 GLY A CA 1
ATOM 666 C C . GLY A 1 79 ? 12.517 0.074 -3.217 1.00 92.25 79 GLY A C 1
ATOM 667 O O . GLY A 1 79 ? 11.530 -0.662 -3.170 1.00 92.25 79 GLY A O 1
ATOM 668 N N . LYS A 1 80 ? 13.774 -0.390 -3.311 1.00 90.81 80 LYS A N 1
ATOM 669 C CA . LYS A 1 80 ? 14.104 -1.804 -3.550 1.00 90.81 80 LYS A CA 1
ATOM 670 C C . LYS A 1 80 ? 13.334 -2.733 -2.594 1.00 90.81 80 LYS A C 1
ATOM 672 O O . LYS A 1 80 ? 13.444 -2.558 -1.376 1.00 90.81 80 LYS A O 1
ATOM 677 N N . PRO A 1 81 ? 12.586 -3.726 -3.111 1.00 89.69 81 PRO A N 1
ATOM 678 C CA . PRO A 1 81 ? 11.972 -4.740 -2.265 1.00 89.69 81 PRO A CA 1
ATOM 679 C C . PRO A 1 81 ? 13.056 -5.525 -1.516 1.00 89.69 81 PRO A C 1
ATOM 681 O O . PRO A 1 81 ? 14.141 -5.776 -2.037 1.00 89.69 81 PRO A O 1
ATOM 684 N N . THR A 1 82 ? 12.779 -5.866 -0.259 1.00 86.88 82 THR A N 1
ATOM 685 C CA . THR A 1 82 ? 13.760 -6.502 0.640 1.00 86.88 82 THR A CA 1
ATOM 686 C C . THR A 1 82 ? 13.596 -8.015 0.742 1.00 86.88 82 THR A C 1
ATOM 688 O O . THR A 1 82 ? 14.425 -8.680 1.348 1.00 86.88 82 THR A O 1
ATOM 691 N N . ASP A 1 83 ? 12.493 -8.543 0.227 1.00 88.19 83 ASP A N 1
ATOM 692 C CA . ASP A 1 83 ? 12.043 -9.926 0.378 1.00 88.19 83 ASP A CA 1
ATOM 693 C C . ASP A 1 83 ? 12.262 -10.784 -0.876 1.00 88.19 83 ASP A C 1
ATOM 695 O O . ASP A 1 83 ? 12.101 -12.000 -0.812 1.00 88.19 83 ASP A O 1
ATOM 699 N N . PHE A 1 84 ? 12.690 -10.179 -1.987 1.00 88.19 84 PHE A N 1
ATOM 700 C CA . PHE A 1 84 ? 13.110 -10.876 -3.201 1.00 88.19 84 PHE A CA 1
ATOM 701 C C . PHE A 1 84 ? 14.155 -10.059 -3.974 1.00 88.19 84 PHE A C 1
ATOM 703 O O . PHE A 1 84 ? 14.328 -8.859 -3.748 1.00 88.19 84 PHE A O 1
ATOM 710 N N . GLU A 1 85 ? 14.854 -10.711 -4.903 1.00 87.00 85 GLU A N 1
ATOM 711 C CA . GLU A 1 85 ? 15.799 -10.048 -5.804 1.00 87.00 85 GLU A CA 1
ATOM 712 C C . GLU A 1 85 ? 15.141 -9.725 -7.146 1.00 87.00 85 GLU A C 1
ATOM 714 O O . GLU A 1 85 ? 14.435 -10.548 -7.725 1.00 87.00 85 GLU A O 1
ATOM 719 N N . LEU A 1 86 ? 15.405 -8.523 -7.661 1.00 85.62 86 LEU A N 1
ATOM 720 C CA . LEU A 1 86 ? 14.890 -8.083 -8.956 1.00 85.62 86 LEU A CA 1
ATOM 721 C C . LEU A 1 86 ? 15.687 -8.710 -10.102 1.00 85.62 86 LEU A C 1
ATOM 723 O O . LEU A 1 86 ? 16.924 -8.678 -10.114 1.00 85.62 86 LEU A O 1
ATOM 727 N N . GLY A 1 87 ? 14.979 -9.192 -11.122 1.00 84.12 87 GLY A N 1
ATOM 728 C CA . GLY A 1 87 ? 15.590 -9.627 -12.368 1.00 84.12 87 GLY A CA 1
ATOM 729 C C . GLY A 1 87 ? 16.288 -8.472 -13.108 1.00 84.12 87 GLY A C 1
ATOM 730 O O . GLY A 1 87 ? 15.995 -7.295 -12.872 1.00 84.12 87 GLY A O 1
ATOM 731 N N . PRO A 1 88 ? 17.193 -8.759 -14.066 1.00 84.06 88 PRO A N 1
ATOM 732 C CA . PRO A 1 88 ? 17.930 -7.728 -14.805 1.00 84.06 88 PRO A CA 1
ATOM 733 C C . PRO A 1 88 ? 17.035 -6.664 -15.462 1.00 84.06 88 PRO A C 1
ATOM 735 O O . PRO A 1 88 ? 17.365 -5.481 -15.436 1.00 84.06 88 PRO A O 1
ATOM 738 N N . ASN A 1 89 ? 15.877 -7.079 -15.985 1.00 80.69 89 ASN A N 1
ATOM 739 C CA . ASN A 1 89 ? 14.904 -6.206 -16.653 1.00 80.69 89 ASN A CA 1
ATOM 740 C C . ASN A 1 89 ? 14.001 -5.426 -15.681 1.00 80.69 89 ASN A C 1
ATOM 742 O O . ASN A 1 89 ? 13.229 -4.569 -16.106 1.00 80.69 89 ASN A O 1
ATOM 746 N N . GLU A 1 90 ? 14.064 -5.735 -14.387 1.00 82.50 90 GLU A N 1
ATOM 747 C CA . GLU A 1 90 ? 13.197 -5.165 -13.353 1.00 82.50 90 GLU A CA 1
ATOM 748 C C . GLU A 1 90 ? 13.925 -4.123 -12.504 1.00 82.50 90 GLU A C 1
ATOM 750 O O . GLU A 1 90 ? 13.281 -3.270 -11.893 1.00 82.50 90 GLU A O 1
ATOM 755 N N . LYS A 1 91 ? 15.266 -4.112 -12.544 1.00 83.19 91 LYS A N 1
ATOM 756 C CA . LYS A 1 91 ? 16.114 -3.109 -11.877 1.00 83.19 91 LYS A CA 1
ATOM 757 C C . LYS A 1 91 ? 15.747 -1.671 -12.243 1.00 83.19 91 LYS A C 1
ATOM 759 O O . LYS A 1 91 ? 15.869 -0.775 -11.414 1.00 83.19 91 LYS A O 1
ATOM 764 N N . SER A 1 92 ? 15.231 -1.432 -13.452 1.00 83.75 92 SER A N 1
ATOM 765 C CA . SER A 1 92 ? 14.763 -0.101 -13.862 1.00 83.75 92 SER A CA 1
ATOM 766 C C . SER A 1 92 ? 13.598 0.429 -13.019 1.00 83.75 92 SER A C 1
ATOM 768 O O . SER A 1 92 ? 13.355 1.632 -13.011 1.00 83.75 92 SER A O 1
ATOM 770 N N . TYR A 1 93 ? 12.859 -0.451 -12.337 1.00 84.44 93 TYR A N 1
ATOM 771 C CA . TYR A 1 93 ? 11.697 -0.097 -11.522 1.00 84.44 93 TYR A CA 1
ATOM 772 C C . TYR A 1 93 ? 12.005 -0.010 -10.029 1.00 84.44 93 TYR A C 1
ATOM 774 O O . TYR A 1 93 ? 11.112 0.331 -9.263 1.00 84.44 93 TYR A O 1
ATOM 782 N N . GLU A 1 94 ? 13.242 -0.286 -9.610 1.00 88.38 94 GLU A N 1
ATOM 783 C CA . GLU A 1 94 ? 13.627 -0.443 -8.203 1.00 88.38 94 GLU A CA 1
ATOM 784 C C . GLU A 1 94 ? 13.158 0.718 -7.311 1.00 88.38 94 GLU A C 1
ATOM 786 O O . GLU A 1 94 ? 12.571 0.499 -6.257 1.00 88.38 94 GLU A O 1
ATOM 791 N N . ARG A 1 95 ? 13.334 1.962 -7.767 1.00 91.00 95 ARG A N 1
ATOM 792 C CA . ARG A 1 95 ? 12.938 3.173 -7.022 1.00 91.00 95 ARG A CA 1
ATOM 793 C C . ARG A 1 95 ? 11.429 3.417 -6.981 1.00 91.00 95 ARG A C 1
ATOM 795 O O . ARG A 1 95 ? 10.950 4.176 -6.149 1.00 91.00 95 ARG A O 1
ATOM 802 N N . ASN A 1 96 ? 10.680 2.765 -7.864 1.00 93.00 96 ASN A N 1
ATOM 803 C CA . ASN A 1 96 ? 9.243 2.964 -8.026 1.00 93.00 96 ASN A CA 1
ATOM 804 C C . ASN A 1 96 ? 8.414 1.937 -7.250 1.00 93.00 96 ASN A C 1
ATOM 806 O O . ASN A 1 96 ? 7.184 1.955 -7.335 1.00 93.00 96 ASN A O 1
ATOM 810 N N . PHE A 1 97 ? 9.054 1.023 -6.525 1.00 93.94 97 PHE A N 1
ATOM 811 C CA . PHE A 1 97 ? 8.346 0.060 -5.698 1.00 93.94 97 PHE A CA 1
ATOM 812 C C . PHE A 1 97 ? 7.733 0.736 -4.473 1.00 93.94 97 PHE A C 1
ATOM 814 O O . PHE A 1 97 ? 8.379 1.516 -3.782 1.00 93.94 97 PHE A O 1
ATOM 821 N N . LEU A 1 98 ? 6.484 0.378 -4.199 1.00 96.00 98 LEU A N 1
ATOM 822 C CA . LEU A 1 98 ? 5.775 0.562 -2.946 1.00 96.00 98 LEU A CA 1
ATOM 823 C C . LEU A 1 98 ? 5.498 -0.829 -2.379 1.00 96.00 98 LEU A C 1
ATOM 825 O O . LEU A 1 98 ? 4.798 -1.632 -2.999 1.00 96.00 98 LEU A O 1
ATOM 829 N N . THR A 1 99 ? 6.017 -1.107 -1.193 1.00 95.94 99 THR A N 1
ATOM 830 C CA . THR A 1 99 ? 5.815 -2.377 -0.499 1.00 95.94 99 THR A CA 1
ATOM 831 C C . THR A 1 99 ? 4.994 -2.143 0.757 1.00 95.94 99 THR A C 1
ATOM 833 O O . THR A 1 99 ? 5.418 -1.433 1.666 1.00 95.94 99 THR A O 1
ATOM 836 N N . VAL A 1 100 ? 3.815 -2.761 0.819 1.00 96.62 100 VAL A N 1
ATOM 837 C CA . VAL A 1 100 ? 2.954 -2.750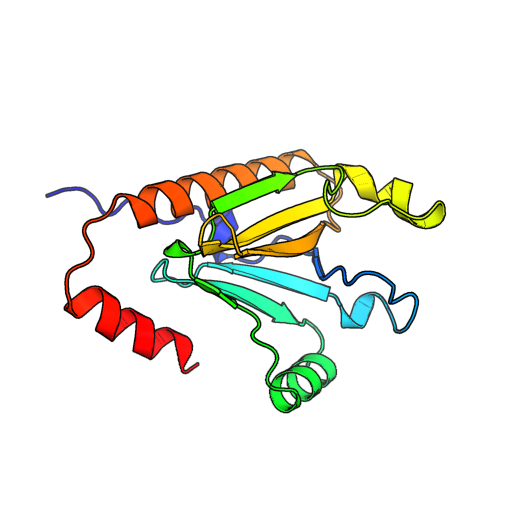 2.004 1.00 96.62 100 VAL A CA 1
ATOM 838 C C . VAL A 1 100 ? 3.181 -4.043 2.776 1.00 96.62 100 VAL A C 1
ATOM 840 O O . VAL A 1 100 ? 2.857 -5.131 2.294 1.00 96.62 100 VAL A O 1
ATOM 843 N N . VAL A 1 101 ? 3.728 -3.921 3.983 1.00 95.62 101 VAL A N 1
ATO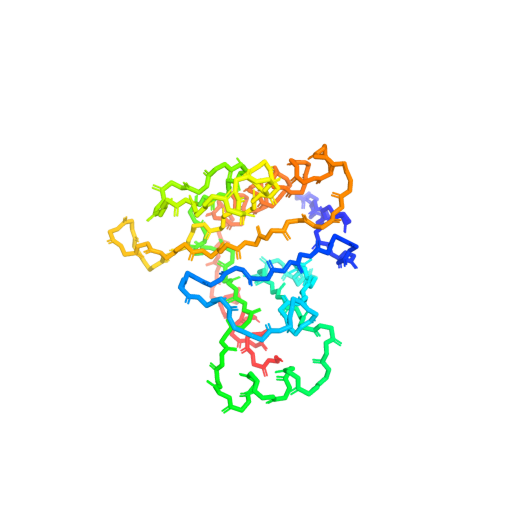M 844 C CA . VAL A 1 101 ? 3.979 -5.048 4.882 1.00 95.62 101 VAL A CA 1
ATOM 845 C C . VAL A 1 101 ? 2.778 -5.201 5.799 1.00 95.62 101 VAL A C 1
ATOM 847 O O . VAL A 1 101 ? 2.458 -4.310 6.586 1.00 95.62 101 VAL A O 1
ATOM 850 N N . SER A 1 102 ? 2.097 -6.336 5.712 1.00 94.81 102 SER A N 1
ATOM 851 C CA . SER A 1 102 ? 0.899 -6.628 6.500 1.00 94.81 102 SER A CA 1
ATOM 852 C C . SER A 1 102 ? 0.999 -7.987 7.176 1.00 94.81 102 SER A C 1
ATOM 854 O O . SER A 1 102 ? 1.806 -8.805 6.769 1.00 94.81 102 SER A O 1
ATOM 856 N N . GLY A 1 103 ? 0.205 -8.263 8.205 1.00 92.19 103 GLY A N 1
ATOM 857 C CA . GLY A 1 103 ? 0.268 -9.568 8.861 1.00 92.19 103 GLY A CA 1
ATOM 858 C C . GLY A 1 103 ? -0.829 -9.795 9.885 1.00 92.19 103 GLY A C 1
ATOM 859 O O . GLY A 1 103 ? -1.548 -8.872 10.272 1.00 92.19 103 GLY A O 1
ATOM 860 N N . SER A 1 104 ? -0.966 -11.046 10.321 1.00 88.00 104 SER A N 1
ATOM 861 C CA . SER A 1 104 ? -1.743 -11.389 11.521 1.00 88.00 104 SER A CA 1
ATOM 862 C C . SER A 1 104 ? -0.923 -11.233 12.803 1.00 88.00 104 SER A C 1
ATOM 864 O O . SER A 1 104 ? -1.492 -11.051 13.874 1.00 88.00 104 SER A O 1
ATOM 866 N N . SER A 1 105 ? 0.402 -11.332 12.689 1.00 87.12 105 SER A N 1
ATOM 867 C CA . SER A 1 105 ? 1.382 -11.189 13.765 1.00 87.12 105 SER A CA 1
ATOM 868 C C . SER A 1 105 ? 2.711 -10.710 13.178 1.00 87.12 105 SER A C 1
ATOM 870 O O . SER A 1 105 ? 2.927 -10.795 11.969 1.00 87.12 105 SER A O 1
ATOM 872 N N . ILE A 1 106 ? 3.634 -10.267 14.036 1.00 85.00 106 ILE A N 1
ATOM 873 C CA . ILE A 1 106 ? 4.991 -9.870 13.622 1.00 85.00 106 ILE A CA 1
ATOM 874 C C . ILE A 1 106 ? 5.809 -11.031 13.029 1.00 85.00 106 ILE A C 1
ATOM 876 O O . ILE A 1 106 ? 6.766 -10.809 12.301 1.00 85.00 106 ILE A O 1
ATOM 880 N N . THR A 1 107 ? 5.410 -12.270 13.320 1.00 88.19 107 THR A N 1
ATOM 881 C CA . THR A 1 107 ? 6.034 -13.498 12.812 1.00 88.19 107 THR A CA 1
ATOM 882 C C . THR A 1 107 ? 5.412 -14.009 11.514 1.00 88.19 107 THR A C 1
ATOM 884 O O . THR A 1 107 ? 5.994 -14.870 10.867 1.00 88.19 107 THR A O 1
ATOM 887 N N . ASN A 1 108 ? 4.238 -13.502 11.126 1.00 90.88 108 ASN A N 1
ATOM 888 C CA . ASN A 1 108 ? 3.523 -13.916 9.921 1.00 90.88 108 ASN A CA 1
ATOM 889 C C . ASN A 1 108 ? 3.232 -12.689 9.054 1.00 90.88 108 ASN A C 1
ATOM 891 O O . ASN A 1 108 ? 2.106 -12.172 9.020 1.00 90.88 108 ASN A O 1
ATOM 895 N N . LEU A 1 109 ? 4.295 -12.199 8.416 1.00 92.69 109 LEU A N 1
ATOM 896 C CA . LEU A 1 109 ? 4.262 -11.038 7.538 1.00 92.69 109 LEU A CA 1
ATOM 897 C C . LEU A 1 109 ? 4.013 -11.461 6.089 1.00 92.69 109 LEU A C 1
ATOM 899 O O . LEU A 1 109 ? 4.537 -12.456 5.598 1.00 92.69 109 LEU A O 1
ATOM 903 N N . LYS A 1 110 ? 3.222 -10.648 5.402 1.00 92.38 110 LYS A N 1
ATOM 904 C CA . LYS A 1 110 ? 2.920 -10.706 3.982 1.00 92.38 110 LYS A CA 1
ATOM 905 C C . LYS A 1 110 ? 3.317 -9.380 3.352 1.00 92.38 110 LYS A C 1
ATOM 907 O O . LYS A 1 110 ? 2.835 -8.320 3.766 1.00 92.38 110 LYS A O 1
ATOM 912 N N . PHE A 1 111 ? 4.124 -9.467 2.310 1.00 93.31 111 PHE A N 1
ATOM 913 C CA . PHE A 1 111 ? 4.555 -8.335 1.510 1.00 93.31 111 PHE A CA 1
ATOM 914 C C . PHE A 1 111 ? 3.645 -8.222 0.285 1.00 93.31 111 PHE A C 1
ATOM 916 O O . PHE A 1 111 ? 3.333 -9.208 -0.380 1.00 93.31 111 PHE A O 1
ATOM 923 N N . THR A 1 112 ? 3.098 -7.029 0.059 1.00 93.19 112 THR A N 1
ATOM 924 C CA . THR A 1 112 ? 2.301 -6.727 -1.136 1.00 93.19 112 THR A CA 1
ATOM 925 C C . THR A 1 112 ? 2.994 -5.613 -1.896 1.00 93.19 112 THR A C 1
ATOM 927 O O . THR A 1 112 ? 3.154 -4.514 -1.362 1.00 93.19 112 THR A O 1
ATOM 930 N N . HIS A 1 113 ? 3.398 -5.905 -3.129 1.00 93.38 113 HIS A N 1
ATOM 931 C CA . HIS A 1 113 ? 4.222 -5.014 -3.935 1.00 93.38 113 HIS A CA 1
ATOM 932 C C . HIS A 1 113 ? 3.407 -4.341 -5.025 1.00 93.38 113 HIS A C 1
ATOM 934 O O . HIS A 1 113 ? 2.626 -4.967 -5.747 1.00 93.38 113 HIS A O 1
ATOM 940 N N . PHE A 1 114 ? 3.649 -3.052 -5.171 1.00 93.31 114 PHE A N 1
ATOM 941 C CA . PHE A 1 114 ? 3.107 -2.227 -6.227 1.00 93.31 114 PHE A CA 1
ATOM 942 C C . PHE A 1 114 ? 4.254 -1.470 -6.866 1.00 93.31 114 PHE A C 1
ATOM 944 O O . PHE A 1 114 ? 5.147 -0.999 -6.174 1.00 93.31 114 PHE A O 1
ATOM 951 N N . VAL A 1 115 ? 4.222 -1.315 -8.179 1.00 92.44 115 VAL A N 1
ATOM 952 C CA . VAL A 1 115 ? 5.200 -0.494 -8.886 1.00 92.44 115 VAL A CA 1
ATOM 953 C C . VAL A 1 115 ? 4.487 0.713 -9.452 1.00 92.44 115 VAL A C 1
ATOM 955 O O . VAL A 1 115 ? 3.544 0.589 -10.236 1.00 92.44 115 VAL A O 1
ATOM 958 N N . TYR A 1 116 ? 4.931 1.885 -9.026 1.00 93.44 116 TYR A N 1
ATOM 959 C CA . TYR A 1 116 ? 4.402 3.165 -9.449 1.00 93.44 116 TYR A CA 1
ATOM 960 C C . TYR A 1 116 ? 4.775 3.467 -10.904 1.00 93.44 116 TYR A C 1
ATOM 962 O O . TYR A 1 116 ? 5.918 3.303 -11.329 1.00 93.44 116 TYR A O 1
ATOM 970 N N . LEU A 1 117 ? 3.785 3.916 -11.676 1.00 90.19 117 LEU A N 1
ATOM 971 C CA . LEU A 1 117 ? 3.926 4.208 -13.105 1.00 90.19 117 LEU A CA 1
ATOM 972 C C . LEU A 1 117 ? 4.085 5.701 -13.414 1.00 90.19 117 LEU A C 1
ATOM 974 O O . LEU A 1 117 ? 4.157 6.080 -14.584 1.00 90.19 117 LEU A O 1
ATOM 978 N N . GLY A 1 118 ? 4.071 6.562 -12.397 1.00 85.19 118 GLY A N 1
ATOM 979 C CA . GLY A 1 118 ? 4.282 7.989 -12.600 1.00 85.19 118 GLY A CA 1
ATOM 980 C C . GLY A 1 118 ? 5.757 8.349 -12.739 1.00 85.19 118 GLY A C 1
ATOM 981 O O . GLY A 1 118 ? 6.652 7.553 -12.467 1.00 85.19 118 GLY A O 1
ATOM 982 N N . LYS A 1 119 ? 5.997 9.580 -13.192 1.00 79.81 119 LYS A N 1
ATOM 983 C CA . LYS A 1 119 ? 7.347 10.102 -13.447 1.00 79.81 119 LYS A CA 1
ATOM 984 C C . LYS A 1 119 ? 8.014 10.674 -12.194 1.00 79.81 119 LYS A C 1
ATOM 986 O O . LYS A 1 119 ? 9.233 10.769 -12.147 1.00 79.81 119 LYS A O 1
ATOM 991 N N . GLU A 1 120 ? 7.220 11.077 -11.204 1.00 84.75 120 GLU A N 1
ATOM 992 C CA . GLU A 1 120 ? 7.693 11.805 -10.027 1.00 84.75 120 GLU A CA 1
ATOM 993 C C . GLU A 1 120 ? 7.777 10.900 -8.797 1.00 84.75 120 GLU A C 1
ATOM 995 O O . GLU A 1 120 ? 6.766 10.582 -8.170 1.00 84.75 120 GLU A O 1
ATOM 1000 N N . GLU A 1 121 ? 8.998 10.537 -8.407 1.00 87.25 121 GLU A N 1
ATOM 1001 C CA . GLU A 1 121 ? 9.272 9.757 -7.191 1.00 87.25 121 GLU A CA 1
ATOM 1002 C C . GLU A 1 121 ? 8.742 10.461 -5.926 1.00 87.25 121 GLU A C 1
ATOM 1004 O O . GLU A 1 121 ? 8.260 9.826 -4.991 1.00 87.25 121 GLU A O 1
ATOM 1009 N N . LYS A 1 122 ? 8.740 11.800 -5.920 1.00 90.69 122 LYS A N 1
ATOM 1010 C CA . LYS A 1 122 ? 8.239 12.617 -4.807 1.00 90.69 122 LYS A CA 1
ATOM 1011 C C . LYS A 1 122 ? 6.778 12.314 -4.461 1.00 90.69 122 LYS A C 1
ATOM 1013 O O . LYS A 1 122 ? 6.434 12.282 -3.281 1.00 90.69 122 LYS A O 1
ATOM 1018 N N . SER A 1 123 ? 5.924 12.075 -5.459 1.00 92.12 123 SER A N 1
ATOM 1019 C CA . SER A 1 123 ? 4.514 11.730 -5.232 1.00 92.12 123 SER A CA 1
ATOM 1020 C C . SER A 1 123 ? 4.374 10.369 -4.553 1.00 92.12 123 SER A C 1
ATOM 1022 O O . SER A 1 123 ? 3.509 10.196 -3.698 1.00 92.12 123 SER A O 1
ATOM 1024 N N . LEU A 1 124 ? 5.244 9.418 -4.907 1.00 94.50 124 LEU A N 1
ATOM 1025 C CA . LEU A 1 124 ? 5.269 8.084 -4.317 1.00 94.50 124 LEU A CA 1
ATOM 1026 C C . LEU A 1 124 ? 5.673 8.131 -2.841 1.00 94.50 124 LEU A C 1
ATOM 1028 O O . LEU A 1 124 ? 4.983 7.552 -2.004 1.00 94.50 124 LEU A O 1
ATOM 1032 N N . HIS A 1 125 ? 6.741 8.865 -2.517 1.00 94.62 125 HIS A N 1
ATOM 1033 C CA . HIS A 1 125 ? 7.169 9.073 -1.128 1.00 94.62 125 HIS A CA 1
ATOM 1034 C C . HIS A 1 125 ? 6.091 9.781 -0.309 1.00 94.62 125 HIS A C 1
ATOM 1036 O O . HIS A 1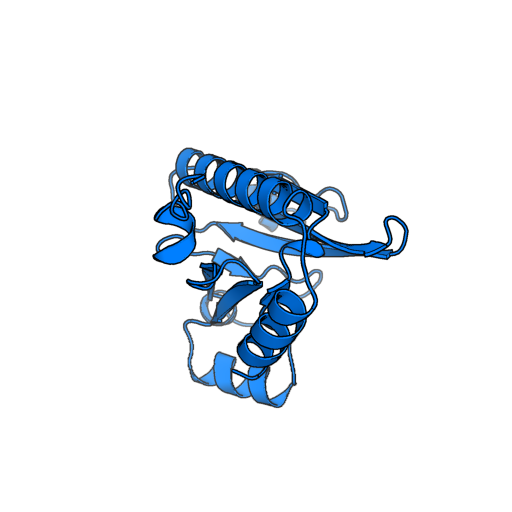 125 ? 5.705 9.288 0.746 1.00 94.62 125 HIS A O 1
ATOM 1042 N N . ALA A 1 126 ? 5.509 10.863 -0.836 1.00 94.38 126 ALA A N 1
ATOM 1043 C CA . ALA A 1 126 ? 4.427 11.576 -0.159 1.00 94.38 126 ALA A CA 1
ATOM 1044 C C . ALA A 1 126 ? 3.204 10.679 0.106 1.00 94.38 126 ALA A C 1
ATOM 1046 O O . ALA A 1 126 ? 2.590 10.760 1.172 1.00 94.38 126 ALA A O 1
ATOM 1047 N N . PHE A 1 127 ? 2.854 9.808 -0.845 1.00 95.06 127 PHE A N 1
ATOM 1048 C CA . PHE A 1 127 ? 1.792 8.819 -0.670 1.00 95.06 127 PHE A CA 1
ATOM 1049 C C . PHE A 1 127 ? 2.146 7.787 0.407 1.00 95.06 127 PHE A C 1
ATOM 1051 O O . PHE A 1 127 ? 1.323 7.511 1.279 1.00 95.06 127 PHE A O 1
ATOM 1058 N N . SER A 1 128 ? 3.365 7.242 0.373 1.00 95.94 128 SER A N 1
ATOM 1059 C CA . SER A 1 128 ? 3.854 6.270 1.356 1.00 95.94 128 SER A CA 1
ATOM 1060 C C . SER A 1 128 ? 3.837 6.839 2.774 1.00 95.94 128 SER A C 1
ATOM 1062 O O . SER A 1 128 ? 3.271 6.223 3.678 1.00 95.94 128 SER A O 1
ATOM 1064 N N . ASP A 1 129 ? 4.366 8.048 2.959 1.00 96.44 129 ASP A N 1
ATOM 1065 C CA . ASP A 1 129 ? 4.397 8.734 4.250 1.00 96.44 129 ASP A CA 1
ATOM 1066 C C . ASP A 1 129 ? 2.986 9.019 4.765 1.00 96.44 129 ASP A C 1
ATOM 1068 O O . ASP A 1 129 ? 2.675 8.788 5.937 1.00 96.44 129 ASP A O 1
ATOM 1072 N N . ALA A 1 130 ? 2.094 9.498 3.893 1.00 95.19 130 ALA A N 1
ATOM 1073 C CA . ALA A 1 130 ? 0.700 9.735 4.247 1.00 95.19 130 ALA A CA 1
ATOM 1074 C C . ALA A 1 130 ? 0.003 8.434 4.678 1.00 95.19 130 ALA A C 1
ATOM 1076 O O . ALA A 1 130 ? -0.697 8.416 5.697 1.00 95.19 130 ALA A O 1
ATOM 1077 N N . LEU A 1 131 ? 0.217 7.344 3.936 1.00 95.75 131 LEU A N 1
ATOM 1078 C CA . LEU A 1 131 ? -0.357 6.035 4.229 1.00 95.75 131 LEU A CA 1
ATOM 1079 C C . LEU A 1 131 ? 0.162 5.489 5.561 1.00 95.75 131 LEU A C 1
ATOM 1081 O O . LEU A 1 131 ? -0.633 5.072 6.405 1.00 95.75 131 LEU A O 1
ATOM 1085 N N . PHE A 1 132 ? 1.476 5.528 5.780 1.00 95.69 132 PHE A N 1
ATOM 1086 C CA . PHE A 1 132 ? 2.083 5.056 7.018 1.00 95.69 132 PHE A CA 1
ATOM 1087 C C . PHE A 1 132 ? 1.587 5.857 8.225 1.00 95.69 132 PHE A C 1
ATOM 1089 O O . PHE A 1 132 ? 1.156 5.275 9.221 1.00 95.69 132 PHE A O 1
ATOM 1096 N N . ASN A 1 133 ? 1.535 7.187 8.121 1.00 94.31 133 ASN A N 1
ATOM 1097 C CA . ASN A 1 133 ? 0.994 8.045 9.176 1.00 94.31 133 ASN A CA 1
ATOM 1098 C C . ASN A 1 133 ? -0.474 7.726 9.494 1.00 94.31 133 ASN A C 1
ATOM 1100 O O . ASN A 1 133 ? -0.863 7.683 10.666 1.00 94.31 133 ASN A O 1
ATOM 1104 N N . LEU A 1 134 ? -1.292 7.463 8.471 1.00 92.81 134 LEU A N 1
ATOM 1105 C CA . LEU A 1 134 ? -2.682 7.056 8.659 1.00 92.81 134 LEU A CA 1
ATOM 1106 C C . LEU A 1 134 ? -2.790 5.695 9.359 1.00 92.81 134 LEU A C 1
ATOM 1108 O O . LEU A 1 134 ? -3.610 5.538 10.265 1.00 92.81 134 LEU A O 1
ATOM 1112 N N . VAL A 1 135 ? -1.959 4.725 8.977 1.00 93.12 135 VAL A N 1
ATOM 1113 C CA . VAL A 1 135 ? -1.890 3.401 9.613 1.00 93.12 135 VAL A CA 1
ATOM 1114 C C . VAL A 1 135 ? -1.509 3.528 11.087 1.00 93.12 135 VAL A C 1
ATOM 1116 O O . VAL A 1 135 ? -2.216 3.005 11.949 1.00 93.12 135 VAL A O 1
ATOM 1119 N N . GLN A 1 136 ? -0.445 4.274 11.397 1.00 91.12 136 GLN A N 1
ATOM 1120 C CA . GLN A 1 136 ? 0.014 4.494 12.771 1.00 91.12 136 GLN A CA 1
ATOM 1121 C C . GLN A 1 136 ? -1.058 5.166 13.623 1.00 91.12 136 GLN A C 1
ATOM 1123 O O . GLN A 1 136 ? -1.306 4.755 14.754 1.00 91.12 136 GLN A O 1
ATOM 1128 N N . ARG A 1 137 ? -1.743 6.170 13.070 1.00 88.44 137 ARG A N 1
ATOM 1129 C CA . ARG A 1 137 ? -2.879 6.803 13.740 1.00 88.44 137 ARG A CA 1
ATOM 1130 C C . ARG A 1 137 ? -4.006 5.805 13.989 1.00 88.44 137 ARG A C 1
ATOM 1132 O O . ARG A 1 137 ? -4.474 5.711 15.116 1.00 88.44 137 ARG A O 1
ATOM 1139 N N . THR A 1 138 ? -4.410 5.053 12.967 1.00 86.94 138 THR A N 1
ATOM 1140 C CA . THR A 1 138 ? -5.493 4.066 13.075 1.00 86.94 138 THR A CA 1
ATOM 1141 C C . THR A 1 138 ? -5.180 3.041 14.160 1.00 86.94 138 THR A C 1
ATOM 1143 O O . THR A 1 138 ? -6.068 2.667 14.907 1.00 86.94 138 THR A O 1
ATOM 1146 N N . LYS A 1 139 ? -3.921 2.624 14.317 1.00 84.19 139 LYS A N 1
ATOM 1147 C CA . LYS A 1 139 ? -3.509 1.701 15.386 1.00 84.19 139 LYS A CA 1
ATOM 1148 C C . LYS A 1 139 ? -3.566 2.292 16.797 1.00 84.19 139 LYS A C 1
ATOM 1150 O O . LYS A 1 139 ? -3.748 1.538 17.744 1.00 84.19 139 LYS A O 1
ATOM 1155 N N . ARG A 1 140 ? -3.373 3.606 16.942 1.00 83.31 140 ARG A N 1
ATOM 1156 C CA . ARG A 1 140 ? -3.409 4.305 18.241 1.00 83.31 140 ARG A CA 1
ATOM 1157 C C . ARG A 1 140 ? -4.820 4.689 18.680 1.00 83.31 140 ARG A C 1
ATOM 1159 O O . ARG A 1 140 ? -5.012 5.012 19.846 1.00 83.31 140 ARG A O 1
ATOM 1166 N N . GLU A 1 141 ? -5.779 4.724 17.759 1.00 80.06 141 GLU A N 1
ATOM 1167 C CA . GLU A 1 141 ? -7.176 4.993 18.093 1.00 80.06 141 GLU A CA 1
ATOM 1168 C C . GLU A 1 141 ? -7.749 3.821 18.911 1.00 80.06 141 GLU A C 1
ATOM 1170 O O . GLU A 1 141 ? -7.590 2.657 18.546 1.00 80.06 141 GLU A O 1
ATOM 1175 N N . GLU A 1 142 ? -8.413 4.123 20.030 1.00 66.50 142 GLU A N 1
ATOM 1176 C CA . GLU A 1 142 ? -9.146 3.114 20.795 1.00 66.50 142 GLU A CA 1
ATOM 1177 C C . GLU A 1 142 ? -10.376 2.657 20.004 1.00 66.50 142 GLU A C 1
ATOM 1179 O O . GLU A 1 142 ? -11.300 3.429 19.726 1.00 66.50 142 GLU A O 1
ATOM 1184 N N . HIS A 1 143 ? -10.403 1.374 19.651 1.00 72.31 143 HIS A N 1
ATOM 1185 C CA . HIS A 1 143 ? -11.484 0.788 18.866 1.00 72.31 143 HIS A CA 1
ATOM 1186 C C . HIS A 1 143 ? -12.486 0.081 19.770 1.00 72.31 143 HIS A C 1
ATOM 1188 O O . HIS A 1 143 ? -12.293 -1.059 20.179 1.00 72.31 143 HIS A O 1
ATOM 1194 N N . GLY A 1 144 ? -13.598 0.752 20.070 1.00 66.25 144 GLY A N 1
ATOM 1195 C CA . GLY A 1 144 ? -14.734 0.111 20.738 1.00 66.25 144 GLY A CA 1
ATOM 1196 C C . GLY A 1 144 ? -15.466 -0.886 19.825 1.00 66.25 144 GLY A C 1
ATOM 1197 O O . GLY A 1 144 ? -15.331 -0.856 18.602 1.00 66.25 144 GLY A O 1
ATOM 1198 N N . LEU A 1 145 ? -16.338 -1.727 20.393 1.00 71.94 145 LEU A N 1
ATOM 1199 C CA . LEU A 1 145 ? -17.109 -2.753 19.662 1.00 71.94 145 LEU A CA 1
ATOM 1200 C C . LEU A 1 145 ? -17.789 -2.232 18.378 1.00 71.94 145 LEU A C 1
ATOM 1202 O O . LEU A 1 145 ? -17.768 -2.891 17.336 1.00 71.94 145 LEU A O 1
ATOM 1206 N N . LEU A 1 146 ? -18.345 -1.016 18.415 1.00 70.00 146 LEU A N 1
ATOM 1207 C CA . LEU A 1 146 ? -19.020 -0.396 17.270 1.00 70.00 146 LEU A CA 1
ATOM 1208 C C . LEU A 1 146 ? -18.086 -0.159 16.067 1.00 70.00 146 LEU A C 1
ATOM 1210 O O . LEU A 1 146 ? -18.543 -0.210 14.922 1.00 70.00 146 LEU A O 1
ATOM 1214 N N . TYR A 1 147 ? -16.793 0.087 16.299 1.00 74.06 147 TYR A N 1
ATOM 1215 C CA . TYR A 1 147 ? -15.789 0.199 15.239 1.00 74.06 147 TYR A CA 1
ATOM 1216 C C . TYR A 1 147 ? -15.670 -1.122 14.474 1.00 74.06 147 TYR A C 1
ATOM 1218 O O . TYR A 1 147 ? -15.787 -1.142 13.248 1.00 74.06 147 TYR A O 1
ATOM 1226 N N . HIS A 1 148 ? -15.539 -2.236 15.199 1.00 73.31 148 HIS A N 1
ATOM 1227 C CA . HIS A 1 148 ? -15.395 -3.564 14.606 1.00 73.31 148 HIS A CA 1
ATOM 1228 C C . HIS A 1 148 ? -16.642 -3.988 13.817 1.00 73.31 148 HIS A C 1
ATOM 1230 O O . HIS A 1 148 ? -16.516 -4.542 12.721 1.00 73.31 148 HIS A O 1
ATOM 1236 N N . PHE A 1 149 ? -17.843 -3.649 14.299 1.00 72.19 149 PHE A N 1
ATOM 1237 C CA . PHE A 1 149 ? -19.081 -3.870 13.544 1.00 72.19 149 PHE A CA 1
ATOM 1238 C C . PHE A 1 149 ? -19.145 -3.040 12.257 1.00 72.19 149 PHE A C 1
ATOM 1240 O O . PHE A 1 149 ? -19.481 -3.571 11.196 1.00 72.19 149 PHE A O 1
ATOM 1247 N N . LYS A 1 150 ? -18.801 -1.745 12.318 1.00 70.81 150 LYS A N 1
ATOM 1248 C CA . LYS A 1 150 ? -18.781 -0.870 11.131 1.00 70.81 150 LYS A CA 1
ATOM 1249 C C . LYS A 1 150 ? -17.767 -1.349 10.097 1.00 70.81 150 LYS A C 1
ATOM 1251 O O . LYS A 1 150 ? -18.081 -1.373 8.913 1.00 70.81 150 LYS A O 1
ATOM 1256 N N . LYS A 1 151 ? -16.597 -1.791 10.549 1.00 71.88 151 LYS A N 1
ATOM 1257 C CA . LYS A 1 151 ? -15.541 -2.351 9.710 1.00 71.88 151 LYS A CA 1
ATOM 1258 C C . LYS A 1 151 ? -15.975 -3.625 8.980 1.00 71.88 151 LYS A C 1
ATOM 1260 O O . LYS A 1 151 ? -15.788 -3.714 7.771 1.00 71.88 151 LYS A O 1
ATOM 1265 N N . LYS A 1 152 ? -16.605 -4.578 9.682 1.00 70.38 152 LYS A N 1
ATOM 1266 C CA . LYS A 1 152 ? -17.102 -5.833 9.080 1.00 70.38 152 LYS A CA 1
ATOM 1267 C C . LYS A 1 152 ? -18.118 -5.583 7.958 1.00 70.38 152 LYS A C 1
ATOM 1269 O O . LYS A 1 152 ? -18.206 -6.378 7.032 1.00 70.38 152 LYS A O 1
ATOM 1274 N N . ARG A 1 153 ? -18.867 -4.475 8.021 1.00 61.94 153 ARG A N 1
ATOM 1275 C CA . ARG A 1 153 ? -19.798 -4.067 6.957 1.00 61.94 153 ARG A CA 1
ATOM 1276 C C . ARG A 1 153 ? -19.109 -3.485 5.724 1.00 61.94 153 ARG A C 1
ATOM 1278 O O . ARG A 1 153 ? -19.666 -3.607 4.645 1.00 61.94 153 ARG A O 1
ATOM 1285 N N . VAL A 1 154 ? -17.941 -2.856 5.871 1.00 62.12 154 VAL A N 1
ATOM 1286 C CA . VAL A 1 154 ? -17.190 -2.286 4.737 1.00 62.12 154 VAL A CA 1
ATOM 1287 C C . VAL A 1 154 ? -16.487 -3.381 3.934 1.00 62.12 154 VAL A C 1
ATOM 1289 O O . VAL A 1 154 ? -16.423 -3.288 2.721 1.00 62.12 154 VAL A O 1
ATOM 1292 N N . SER A 1 155 ? -16.043 -4.464 4.576 1.00 53.25 155 SER A N 1
ATOM 1293 C CA . SER A 1 155 ? -15.399 -5.598 3.891 1.00 53.25 155 SER A CA 1
ATOM 1294 C C . SER A 1 155 ? -16.346 -6.546 3.145 1.00 53.25 155 SER A C 1
ATOM 1296 O O . SER A 1 155 ? -15.915 -7.618 2.733 1.00 53.25 155 SER A O 1
ATOM 1298 N N . LEU A 1 156 ? -17.640 -6.220 3.085 1.00 46.03 156 LEU A N 1
ATOM 1299 C CA . LEU A 1 156 ? -18.677 -6.985 2.382 1.00 46.03 156 LEU A CA 1
ATOM 1300 C C . LEU A 1 156 ? -19.079 -6.333 1.042 1.00 46.03 156 LEU A C 1
ATOM 1302 O O . LEU A 1 156 ? -20.069 -6.749 0.446 1.00 46.03 156 LEU A O 1
ATOM 1306 N N . PHE A 1 157 ? -18.326 -5.321 0.602 1.00 36.94 157 PHE A N 1
ATOM 1307 C CA . PHE A 1 157 ? -18.412 -4.667 -0.705 1.00 36.94 157 PHE A CA 1
ATOM 1308 C C . PHE A 1 157 ? -17.091 -4.848 -1.453 1.00 36.94 157 PHE A C 1
ATOM 1310 O O . PHE A 1 157 ? -17.123 -4.756 -2.698 1.00 36.94 157 PHE A O 1
#

Radius of gyration: 15.97 Å; chains: 1; bounding box: 38×34×41 Å

Sequence (157 aa):
MASKKAIPSCLTDGELRFFKYEDGTNSMSRLDKLVRLQIDPKPYILYWRYKDKMVFKAKELSNEKNYLYLERIYDVRVGKPTDFELGPNEKSYERNFLTVVSGSSITNLKFTHFVYLGKEEKSLHAFSDALFNLVQRTKREEHGLLYHFKKKRVSLF

pLDDT: mean 81.48, std 14.18, range [34.53, 96.69]

Secondary structure (DSSP, 8-state):
----PPPPHHHHS--SEEEEE-TT---S-TTTTEEEEEE-SSTTEEEEEES-HHHHHHHHHTT---EEEGGGEEEEEESS-SSSPPPTTTGGGGGGEEEEEEEEETTEEEEEEEEE-SS-HHHHHHHHHHHHHHHHHHHHS---HHHHHHHHHHTT-

Foldseek 3Di:
DDPPPFQPVLQAVLPWKWFWDDPPDPDDDSLLRIWGWHADSPRQKTFIDRPDPVSRVVCVVVVPGRIDGLLFFPAKDAFADPPDDDDPVCNVQRRQKIWTWGAPDPVGIDIIIIGTPDPDSVSVVVSRVSSVVSSVVVNPDDDDPVNVVVSVVVSVD